Protein AF-A0A965U1Z6-F1 (afdb_monomer)

Sequence (124 aa):
MPYSNYEILTVLKHIKSSYKDVVLCIEAVHSMPQQGV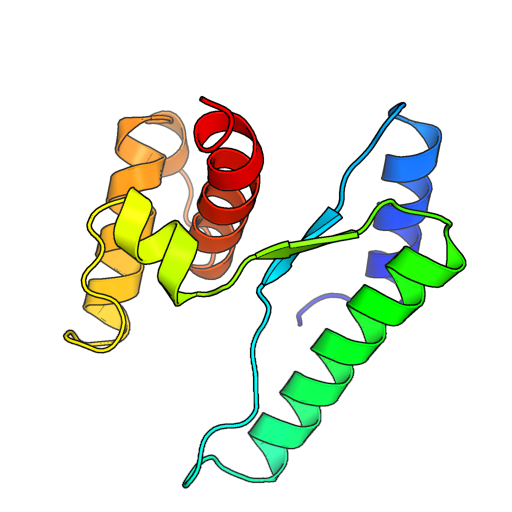ASTWTFGQHYGMLNGFAMALGFKIEPITPMSWKKFYNLKGKKVSAKESNAETRDKVCSKYPEMNEIKFHSGIFDAILIATYYFERKD

pLDDT: mean 92.87, std 7.21, range [47.84, 97.75]

Foldseek 3Di:
DPDDLVVVLVVVVVCLVVDPQDEAEDEPDDDDPPDDPVVNVVVVVVSCSVVVSCVVSVHHYDYDYPVQLCVVLVQPPPVDDPVVSLVSLVVSVCVVVVVPVVDDDDSVVSVSVSSVVCVVVVPD

Structure (mmCIF, N/CA/C/O backbone):
data_AF-A0A965U1Z6-F1
#
_entry.id   AF-A0A965U1Z6-F1
#
loop_
_atom_site.group_PDB
_atom_site.id
_atom_site.type_symbol
_atom_site.label_atom_id
_atom_site.label_alt_id
_atom_site.label_comp_id
_atom_site.label_asym_id
_atom_site.label_entity_id
_atom_site.label_seq_id
_atom_site.pdbx_PDB_ins_code
_atom_site.Cartn_x
_atom_site.Cartn_y
_atom_site.Cartn_z
_atom_site.occupancy
_atom_site.B_iso_or_equiv
_atom_site.auth_seq_id
_atom_site.auth_comp_id
_atom_site.auth_asym_id
_atom_site.auth_atom_id
_atom_site.pdbx_PDB_model_num
ATOM 1 N N . MET A 1 1 ? 9.168 -9.872 -2.355 1.00 59.25 1 MET A N 1
ATOM 2 C CA . MET A 1 1 ? 8.442 -9.815 -1.070 1.00 59.25 1 MET A CA 1
ATOM 3 C C . MET A 1 1 ? 9.176 -10.759 -0.132 1.00 59.25 1 MET A C 1
ATOM 5 O O . MET A 1 1 ? 9.453 -11.861 -0.583 1.00 59.25 1 MET A O 1
ATOM 9 N N . PRO A 1 2 ? 9.606 -10.342 1.070 1.00 64.75 2 PRO A N 1
ATOM 10 C CA . PRO A 1 2 ? 10.420 -11.205 1.935 1.00 64.75 2 PRO A CA 1
ATOM 11 C C . PRO A 1 2 ? 9.619 -12.363 2.553 1.00 64.75 2 PRO A C 1
ATOM 13 O O . PRO A 1 2 ? 10.217 -13.295 3.071 1.00 64.75 2 PRO A O 1
ATOM 16 N N . TYR A 1 3 ? 8.287 -12.305 2.473 1.00 80.81 3 TYR A N 1
ATOM 17 C CA . TYR A 1 3 ? 7.370 -13.317 2.983 1.00 80.81 3 TYR A CA 1
ATOM 18 C C . TYR A 1 3 ? 6.899 -14.246 1.869 1.00 80.81 3 TYR A C 1
ATOM 20 O O . TYR A 1 3 ? 6.611 -13.806 0.752 1.00 80.81 3 TYR A O 1
ATOM 28 N N . SER A 1 4 ? 6.768 -15.522 2.201 1.00 90.75 4 SER A N 1
ATOM 29 C CA . SER A 1 4 ? 6.100 -16.515 1.374 1.00 90.75 4 SER A CA 1
ATOM 30 C C . SER A 1 4 ? 4.602 -16.219 1.246 1.00 90.75 4 SER A C 1
ATOM 32 O O . SER A 1 4 ? 3.971 -15.616 2.119 1.00 90.75 4 SER A O 1
ATOM 34 N N . ASN A 1 5 ? 3.992 -16.723 0.173 1.00 92.25 5 ASN A N 1
ATOM 35 C CA . ASN A 1 5 ? 2.544 -16.633 -0.034 1.00 92.25 5 ASN A CA 1
ATOM 36 C C . ASN A 1 5 ? 1.753 -17.240 1.142 1.00 92.25 5 ASN A C 1
ATOM 38 O O . ASN A 1 5 ? 0.678 -16.754 1.489 1.00 92.25 5 ASN A O 1
ATOM 42 N N . TYR A 1 6 ? 2.291 -18.283 1.779 1.00 93.44 6 TYR A N 1
ATOM 43 C CA . TYR A 1 6 ? 1.665 -18.930 2.929 1.00 93.44 6 TYR A CA 1
ATOM 44 C C . TYR A 1 6 ? 1.629 -18.023 4.167 1.00 93.44 6 TYR A C 1
ATOM 46 O O . TYR A 1 6 ? 0.598 -17.932 4.835 1.00 93.44 6 TYR A O 1
ATOM 54 N N . GLU A 1 7 ? 2.722 -17.313 4.454 1.00 95.19 7 GLU A N 1
ATOM 55 C CA . GLU A 1 7 ? 2.783 -16.364 5.573 1.00 95.19 7 GLU A CA 1
ATOM 56 C C . GLU A 1 7 ? 1.794 -15.214 5.374 1.00 95.19 7 GLU A C 1
ATOM 58 O O . GLU A 1 7 ? 1.039 -14.883 6.287 1.00 95.19 7 GLU A O 1
ATOM 63 N N . ILE A 1 8 ? 1.715 -14.669 4.157 1.00 94.94 8 ILE A N 1
ATOM 64 C CA . ILE A 1 8 ? 0.764 -13.601 3.817 1.00 94.94 8 ILE A CA 1
ATOM 65 C C . ILE A 1 8 ? -0.674 -14.081 4.021 1.00 94.94 8 ILE A C 1
ATOM 67 O O . ILE A 1 8 ? -1.469 -13.407 4.676 1.00 94.94 8 ILE A O 1
ATOM 71 N N . LEU A 1 9 ? -1.012 -15.266 3.504 1.00 96.19 9 LEU A N 1
ATOM 72 C CA . LEU A 1 9 ? -2.345 -15.839 3.671 1.00 96.19 9 LEU A CA 1
ATOM 73 C C . LEU A 1 9 ? -2.684 -16.077 5.149 1.00 96.19 9 LEU A C 1
ATOM 75 O O . LEU A 1 9 ? -3.817 -15.844 5.567 1.00 96.19 9 LEU A O 1
ATOM 79 N N . THR A 1 10 ? -1.708 -16.524 5.939 1.00 96.94 10 THR A N 1
ATOM 80 C CA . THR A 1 10 ? -1.867 -16.755 7.380 1.00 96.94 10 THR A CA 1
ATOM 81 C C . THR A 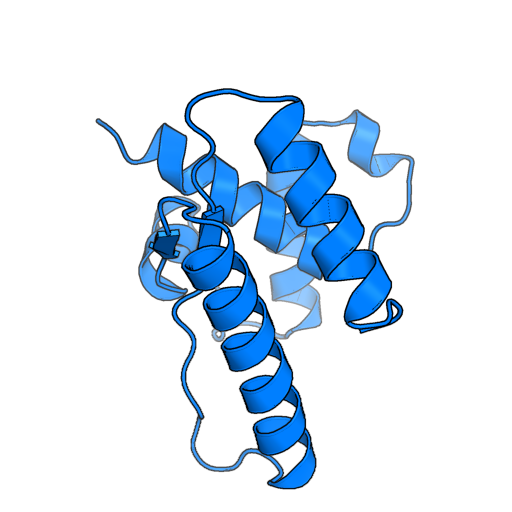1 10 ? -2.176 -15.453 8.115 1.00 96.94 10 THR A C 1
ATOM 83 O O . THR A 1 10 ? -3.129 -15.404 8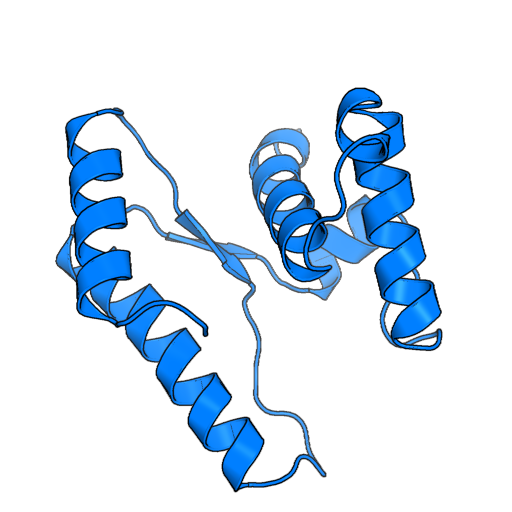.894 1.00 96.94 10 THR A O 1
ATOM 86 N N . VAL A 1 11 ? -1.445 -14.376 7.812 1.00 96.44 11 VAL A N 1
ATOM 87 C CA . VAL A 1 11 ? -1.704 -13.043 8.377 1.00 96.44 11 VAL A CA 1
ATOM 88 C C . VAL A 1 11 ? -3.093 -12.542 7.983 1.00 96.44 11 VAL A C 1
ATOM 90 O O . VAL A 1 11 ? -3.844 -12.092 8.845 1.00 96.44 11 VAL A O 1
ATOM 93 N N . LEU A 1 12 ? -3.485 -12.670 6.712 1.00 96.56 12 LEU A N 1
ATOM 94 C CA . LEU A 1 12 ? -4.814 -12.254 6.257 1.00 96.56 12 LEU A CA 1
ATOM 95 C C . LEU A 1 12 ? -5.936 -13.037 6.952 1.00 96.56 12 LEU A C 1
ATOM 97 O O . LEU A 1 12 ? -6.922 -12.438 7.379 1.00 96.56 12 LEU A O 1
ATOM 101 N N . LYS A 1 13 ? -5.786 -14.355 7.125 1.00 97.06 13 LYS A N 1
ATOM 102 C CA . LYS A 1 13 ? -6.742 -15.173 7.890 1.00 97.06 13 LYS A CA 1
ATOM 103 C C . LYS A 1 13 ? -6.857 -14.699 9.334 1.00 97.06 13 LYS A C 1
ATOM 105 O O . LYS A 1 13 ? -7.972 -14.545 9.824 1.00 97.06 13 LYS A O 1
ATOM 110 N N . HIS A 1 14 ? -5.724 -14.431 9.981 1.00 97.44 14 HIS A N 1
ATOM 111 C CA . HIS A 1 14 ? -5.710 -13.930 11.349 1.00 97.44 14 HIS A CA 1
ATOM 112 C C . HIS A 1 14 ? -6.414 -12.570 11.458 1.00 97.44 14 HIS A C 1
ATOM 11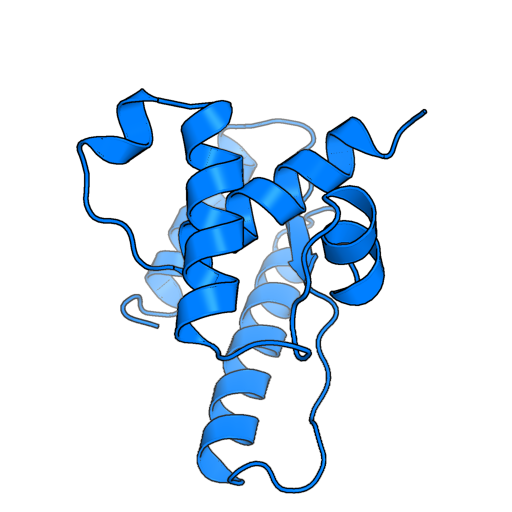4 O O . HIS A 1 14 ? -7.289 -12.396 12.300 1.00 97.44 14 HIS A O 1
ATOM 120 N N . ILE A 1 15 ? -6.119 -11.628 10.559 1.00 96.88 15 ILE A N 1
ATOM 121 C CA . ILE A 1 15 ? -6.798 -10.325 10.514 1.00 96.88 15 ILE A CA 1
ATOM 122 C C . ILE A 1 15 ? -8.312 -10.506 10.339 1.00 96.88 15 ILE A C 1
ATOM 124 O O . ILE A 1 15 ? -9.089 -9.883 11.059 1.00 96.88 15 ILE A O 1
ATOM 128 N N . LYS A 1 16 ? -8.739 -11.388 9.424 1.00 94.94 16 LYS A N 1
ATOM 129 C CA . LYS A 1 16 ? -10.160 -11.664 9.168 1.00 94.94 16 LYS A CA 1
ATOM 130 C C . LYS A 1 16 ? -10.883 -12.227 10.392 1.00 94.94 16 LYS A C 1
ATOM 132 O O . LYS A 1 16 ? -12.053 -11.914 10.584 1.00 94.94 16 LYS A O 1
ATOM 137 N N . SER A 1 17 ? -10.216 -13.066 11.186 1.00 96.31 17 SER A N 1
ATOM 138 C CA . SER A 1 17 ? -10.794 -13.629 12.412 1.00 96.31 17 SER A CA 1
ATOM 139 C C . SER A 1 17 ? -10.778 -12.655 13.588 1.00 96.31 17 SER A C 1
ATOM 141 O O . SER A 1 17 ? -11.672 -12.708 14.427 1.00 96.31 17 SER A O 1
ATOM 143 N N . SER A 1 18 ? -9.769 -11.785 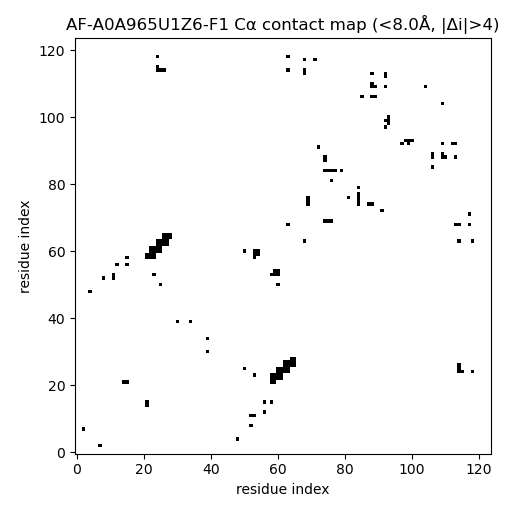13.659 1.00 97.75 18 SER A N 1
ATOM 144 C CA . SER A 1 18 ? -9.542 -10.902 14.809 1.00 97.75 18 SER A CA 1
ATOM 145 C C . SER A 1 18 ? -10.347 -9.604 14.740 1.00 97.75 18 SER A C 1
ATOM 147 O O . SER A 1 18 ? -10.644 -9.017 15.778 1.00 97.75 18 SER A O 1
ATOM 149 N N . TYR A 1 19 ? -10.722 -9.153 13.540 1.00 96.12 19 TYR A N 1
ATOM 150 C CA . TYR A 1 19 ? -11.391 -7.869 13.338 1.00 96.12 19 TYR A CA 1
ATOM 151 C C . TYR A 1 19 ? -12.656 -8.014 12.488 1.00 96.12 19 TYR A C 1
ATOM 153 O O . TYR A 1 19 ? -12.677 -8.714 11.474 1.00 96.12 19 TYR A O 1
ATOM 161 N N . LYS A 1 20 ? -13.719 -7.305 12.885 1.00 92.69 20 LYS A N 1
ATOM 162 C CA . LYS A 1 20 ? -14.942 -7.166 12.081 1.00 92.69 20 LYS A CA 1
ATOM 163 C C . LYS A 1 20 ? -14.777 -6.052 11.046 1.00 92.69 20 LYS A C 1
ATOM 165 O O . LYS A 1 20 ? -14.000 -5.126 11.251 1.00 92.69 20 LYS A O 1
ATOM 170 N N . ASP A 1 21 ? -15.500 -6.173 9.933 1.00 91.38 21 ASP A N 1
ATOM 171 C CA . ASP A 1 21 ? -15.623 -5.140 8.890 1.00 91.38 21 ASP A CA 1
ATOM 172 C C . ASP A 1 21 ? -14.296 -4.613 8.316 1.00 91.38 21 ASP A C 1
ATOM 174 O O . ASP A 1 21 ? -14.155 -3.444 7.958 1.00 91.38 21 ASP A O 1
ATOM 178 N N . VAL A 1 22 ? -13.312 -5.505 8.180 1.00 95.69 22 VAL A N 1
ATOM 179 C CA . VAL A 1 22 ? -12.014 -5.174 7.584 1.00 95.69 22 VAL A CA 1
ATOM 180 C C . VAL A 1 22 ? -12.161 -4.860 6.096 1.00 95.69 22 VAL A C 1
ATOM 182 O O . VAL A 1 22 ? -12.678 -5.670 5.318 1.00 95.69 22 VAL A O 1
ATOM 185 N N . VAL A 1 23 ? -11.622 -3.709 5.698 1.00 96.00 23 VAL A N 1
ATOM 186 C CA . VAL A 1 23 ? -11.483 -3.289 4.301 1.00 96.00 23 VAL A CA 1
ATOM 187 C C . VAL A 1 23 ? -10.014 -3.355 3.904 1.00 96.00 23 VAL A C 1
ATOM 189 O O . VAL A 1 23 ? -9.168 -2.728 4.538 1.00 96.00 23 VAL A O 1
ATOM 192 N N . LEU A 1 24 ? -9.708 -4.095 2.841 1.00 96.88 24 LEU A N 1
ATOM 193 C CA . LEU A 1 24 ? -8.366 -4.145 2.268 1.00 96.88 24 LEU A CA 1
ATOM 194 C C . LEU A 1 24 ? -8.235 -3.080 1.183 1.00 96.88 24 LEU A C 1
ATOM 196 O O . LEU A 1 24 ? -8.800 -3.207 0.099 1.00 96.88 24 LEU A O 1
ATOM 200 N N . CYS A 1 25 ? -7.477 -2.030 1.484 1.00 97.50 25 CYS A N 1
ATOM 201 C CA . CYS A 1 25 ? -7.154 -0.981 0.524 1.00 97.50 25 CYS A CA 1
ATOM 202 C C . CYS A 1 25 ? -5.947 -1.422 -0.308 1.00 97.50 25 CYS A C 1
ATOM 204 O O . CYS A 1 25 ? -4.848 -1.563 0.228 1.00 97.50 25 CYS A O 1
ATOM 206 N N . ILE A 1 26 ? -6.147 -1.657 -1.604 1.00 96.62 26 ILE A N 1
ATOM 207 C CA . ILE A 1 26 ? -5.092 -2.120 -2.515 1.00 96.62 26 ILE A CA 1
ATOM 208 C C . ILE A 1 26 ? -4.857 -1.041 -3.570 1.00 96.62 26 ILE A C 1
ATOM 210 O O . ILE A 1 26 ? -5.803 -0.560 -4.197 1.00 96.62 26 ILE A O 1
ATOM 214 N N . GLU A 1 27 ? -3.597 -0.651 -3.779 1.00 96.38 27 GLU A N 1
ATOM 215 C CA . GLU A 1 27 ? -3.269 0.347 -4.797 1.00 96.38 27 GLU A CA 1
ATOM 216 C C . GLU A 1 27 ? -3.607 -0.182 -6.201 1.00 96.38 27 GLU A C 1
ATOM 218 O O . GLU A 1 27 ? -3.130 -1.237 -6.616 1.00 96.38 27 GLU A O 1
ATOM 223 N N . ALA A 1 28 ? -4.431 0.553 -6.946 1.00 95.31 28 ALA A N 1
ATOM 224 C CA . ALA A 1 28 ? -4.855 0.228 -8.303 1.00 95.31 28 ALA A CA 1
ATOM 225 C C . ALA A 1 28 ? -3.766 0.624 -9.313 1.00 95.31 28 ALA A C 1
ATOM 227 O O . ALA A 1 28 ? -3.818 1.668 -9.967 1.00 95.31 28 ALA A O 1
ATOM 228 N N . VAL A 1 29 ? -2.739 -0.215 -9.378 1.00 92.06 29 VAL A N 1
ATOM 229 C CA . VAL A 1 29 ? -1.553 -0.091 -10.230 1.00 92.06 29 VAL A CA 1
ATOM 230 C C . VAL A 1 29 ? -1.732 -0.820 -11.561 1.00 92.06 29 VAL A C 1
ATOM 232 O O . VAL A 1 29 ? -2.484 -1.785 -11.666 1.00 92.06 29 VAL A O 1
ATOM 235 N N . HIS A 1 30 ? -1.000 -0.382 -12.582 1.00 88.88 30 HIS A N 1
ATOM 236 C CA . HIS A 1 30 ? -0.988 -1.007 -13.903 1.00 88.88 30 HIS A CA 1
ATOM 237 C C . HIS A 1 30 ? 0.438 -1.090 -14.453 1.00 88.88 30 HIS A C 1
ATOM 239 O O . HIS A 1 30 ? 1.334 -0.359 -14.019 1.00 88.88 30 HIS A O 1
ATOM 245 N N . SER A 1 31 ? 0.650 -1.968 -15.436 1.00 87.50 31 SER A N 1
ATOM 246 C CA . SER A 1 31 ? 1.911 -2.022 -16.177 1.00 87.50 31 SER A CA 1
ATOM 247 C C . SER A 1 31 ? 2.178 -0.691 -16.881 1.00 87.50 31 SER A C 1
ATOM 249 O O . SER A 1 31 ? 1.261 -0.073 -17.431 1.00 87.50 31 SER A O 1
ATOM 251 N N . MET A 1 32 ? 3.438 -0.262 -16.888 1.00 85.50 32 MET A N 1
ATOM 252 C CA . MET A 1 32 ? 3.879 0.942 -17.593 1.00 85.50 32 MET A CA 1
ATOM 253 C C . MET A 1 32 ? 4.724 0.558 -18.816 1.00 85.50 32 MET A C 1
ATOM 255 O O . MET A 1 32 ? 5.499 -0.399 -18.727 1.00 85.50 32 MET A O 1
ATOM 259 N N . PRO A 1 33 ? 4.643 1.308 -19.931 1.00 85.50 33 PRO A N 1
ATOM 260 C CA . PRO A 1 33 ? 5.570 1.142 -21.048 1.00 85.50 33 PRO A CA 1
ATOM 261 C C . PRO A 1 33 ? 7.031 1.259 -20.587 1.00 85.50 33 PRO A C 1
ATOM 263 O O . PRO A 1 33 ? 7.322 2.005 -19.652 1.00 85.50 33 PRO A O 1
ATOM 266 N N . GLN A 1 34 ? 7.944 0.561 -21.271 1.00 87.88 34 GLN A N 1
ATOM 267 C CA . GLN A 1 34 ? 9.399 0.598 -21.026 1.00 87.88 34 GLN A CA 1
ATOM 268 C C . GLN A 1 34 ? 9.862 0.025 -19.669 1.00 87.88 34 GLN A C 1
ATOM 270 O O . GLN A 1 34 ? 11.004 0.237 -19.268 1.00 87.88 34 GLN A O 1
ATOM 275 N N . GLN A 1 35 ? 9.014 -0.723 -18.957 1.00 86.00 35 GLN A N 1
ATOM 276 C CA . GLN A 1 35 ? 9.461 -1.510 -17.805 1.00 86.00 35 GLN A CA 1
ATOM 277 C C . GLN A 1 35 ? 10.071 -2.851 -18.228 1.00 86.00 35 GLN A C 1
ATOM 279 O O . GLN A 1 35 ? 9.700 -3.433 -19.246 1.00 86.00 35 GLN A O 1
ATOM 284 N N . GLY A 1 36 ? 11.016 -3.348 -17.427 1.00 92.56 36 GLY A N 1
ATOM 285 C CA . GLY A 1 36 ? 11.623 -4.658 -17.642 1.00 92.56 36 GLY A CA 1
ATOM 286 C C . GLY A 1 36 ? 10.598 -5.785 -17.489 1.00 92.56 36 GLY A C 1
ATOM 287 O O . GLY A 1 36 ? 9.903 -5.869 -16.480 1.00 92.56 36 GLY A O 1
ATOM 288 N N . VAL A 1 37 ? 10.539 -6.692 -18.465 1.00 93.25 37 VAL A N 1
ATOM 289 C CA . VAL A 1 37 ? 9.522 -7.760 -18.527 1.00 93.25 37 VAL A CA 1
ATOM 290 C C . VAL A 1 37 ? 9.509 -8.626 -17.260 1.00 93.25 37 VAL A C 1
ATOM 292 O O . VAL A 1 37 ? 8.447 -8.898 -16.704 1.00 93.25 37 VAL A O 1
ATOM 295 N N . ALA A 1 38 ? 10.685 -9.009 -16.751 1.00 93.00 38 ALA A N 1
ATOM 296 C CA . ALA A 1 38 ? 10.802 -9.849 -15.558 1.00 93.00 38 ALA A CA 1
ATOM 297 C C . ALA A 1 38 ? 10.293 -9.161 -14.274 1.00 93.00 38 ALA A C 1
ATOM 299 O O . ALA A 1 38 ? 9.650 -9.802 -13.435 1.00 93.00 38 ALA A O 1
ATOM 300 N N . SER A 1 39 ? 10.546 -7.856 -14.116 1.00 89.69 39 SER A N 1
ATOM 301 C CA . SER A 1 39 ? 10.081 -7.105 -12.945 1.00 89.69 39 SER A CA 1
ATOM 302 C C . SER A 1 39 ? 8.584 -6.819 -13.026 1.00 89.69 39 SER A C 1
ATOM 304 O O . SER A 1 39 ? 7.889 -6.969 -12.022 1.00 89.69 39 SER A O 1
ATOM 306 N N . THR A 1 40 ? 8.062 -6.506 -14.215 1.00 92.81 40 THR A N 1
ATOM 307 C CA . THR A 1 40 ? 6.619 -6.348 -14.446 1.00 92.81 40 THR A CA 1
ATOM 308 C C . THR A 1 40 ? 5.858 -7.653 -14.204 1.00 92.81 40 THR A C 1
ATOM 310 O O . THR A 1 40 ? 4.813 -7.623 -13.556 1.00 92.81 40 THR A O 1
ATOM 313 N N . TRP A 1 41 ? 6.389 -8.801 -14.640 1.00 92.38 41 TRP A N 1
ATOM 314 C CA . TRP A 1 41 ? 5.796 -10.113 -14.357 1.00 92.38 41 TRP A CA 1
ATOM 315 C C . TRP A 1 41 ? 5.727 -10.397 -12.854 1.00 92.38 41 TRP A C 1
ATOM 317 O O . TRP A 1 41 ? 4.648 -10.643 -12.317 1.00 92.38 41 TRP A O 1
ATOM 327 N N . THR A 1 42 ? 6.862 -10.282 -12.159 1.00 91.81 42 THR A N 1
ATOM 328 C CA . THR A 1 42 ? 6.943 -10.479 -10.702 1.00 91.81 42 THR A CA 1
ATOM 329 C C . THR A 1 42 ? 5.977 -9.553 -9.954 1.00 91.81 42 THR A C 1
ATOM 331 O O . THR A 1 42 ? 5.316 -9.959 -9.000 1.00 91.81 42 THR A O 1
ATOM 334 N N . PHE A 1 43 ? 5.859 -8.296 -10.388 1.00 92.12 43 PHE A N 1
ATOM 335 C CA . PHE A 1 43 ? 4.909 -7.344 -9.819 1.00 92.12 43 PHE A CA 1
ATOM 336 C C . PHE A 1 43 ? 3.451 -7.771 -10.044 1.00 92.12 43 PHE A C 1
ATOM 338 O O . PHE A 1 43 ? 2.666 -7.783 -9.095 1.00 92.12 43 PHE A O 1
ATOM 345 N N . GLY A 1 44 ? 3.105 -8.184 -11.267 1.00 94.19 44 GLY A N 1
ATOM 346 C CA . GLY A 1 44 ? 1.778 -8.696 -11.607 1.00 94.19 44 GLY A CA 1
ATOM 347 C C . GLY A 1 44 ? 1.392 -9.933 -10.794 1.00 94.19 44 GLY A C 1
ATOM 348 O O . GLY A 1 44 ? 0.264 -10.016 -10.314 1.00 94.19 44 GLY A O 1
ATOM 349 N N . GLN A 1 45 ? 2.338 -10.849 -10.555 1.00 94.31 45 GLN A N 1
ATOM 350 C CA . GLN A 1 45 ? 2.122 -12.011 -9.688 1.00 94.31 45 GLN A CA 1
ATOM 351 C C . GLN A 1 45 ? 1.776 -11.602 -8.251 1.00 94.31 45 GLN A C 1
ATOM 353 O O . GLN A 1 45 ? 0.810 -12.119 -7.692 1.00 94.31 45 GLN A O 1
ATOM 358 N N . HIS A 1 46 ? 2.511 -10.657 -7.655 1.00 92.88 46 HIS A N 1
ATOM 359 C CA . HIS A 1 46 ? 2.209 -10.182 -6.300 1.00 92.88 46 HIS A CA 1
ATOM 360 C C . HIS A 1 46 ? 0.860 -9.455 -6.226 1.00 92.88 46 HIS A C 1
ATOM 362 O O . HIS A 1 46 ? 0.082 -9.702 -5.304 1.00 92.88 46 HIS A O 1
ATOM 368 N N . TYR A 1 47 ? 0.562 -8.590 -7.201 1.00 94.69 47 TYR A N 1
ATOM 369 C CA . TYR A 1 47 ? -0.717 -7.883 -7.271 1.00 94.69 47 TYR A CA 1
ATOM 370 C C . TYR A 1 47 ? -1.894 -8.861 -7.398 1.00 94.69 47 TYR A C 1
ATOM 372 O O . TYR A 1 47 ? -2.868 -8.767 -6.650 1.00 94.69 47 TYR A O 1
ATOM 380 N N . GLY A 1 48 ? -1.784 -9.840 -8.301 1.00 95.44 48 GLY A N 1
ATOM 381 C CA . GLY A 1 48 ? -2.794 -10.880 -8.488 1.00 95.44 48 GLY A CA 1
ATOM 382 C C . GLY A 1 48 ? -2.963 -11.767 -7.255 1.00 95.44 48 GLY A C 1
ATOM 383 O O . GLY A 1 48 ? -4.090 -12.048 -6.863 1.00 95.44 48 GLY A O 1
ATOM 384 N N . MET A 1 49 ? -1.866 -12.154 -6.599 1.00 95.81 49 MET A N 1
ATOM 385 C CA . MET A 1 49 ? -1.894 -12.973 -5.383 1.00 95.81 49 MET A CA 1
ATOM 386 C C . MET A 1 49 ? -2.616 -12.272 -4.227 1.00 95.81 49 MET A C 1
ATOM 388 O O . MET A 1 49 ? -3.493 -12.876 -3.613 1.00 95.81 49 MET A O 1
ATOM 392 N N . LEU A 1 50 ? -2.316 -10.995 -3.969 1.00 95.12 50 LEU A N 1
ATOM 393 C CA . LEU A 1 50 ? -2.985 -10.229 -2.912 1.00 95.12 50 LEU A CA 1
ATOM 394 C C . LEU A 1 50 ? -4.487 -10.081 -3.174 1.00 95.12 50 LEU A C 1
ATOM 396 O O . LEU A 1 50 ? -5.288 -10.331 -2.273 1.00 95.12 50 LEU A O 1
ATOM 400 N N . ASN A 1 51 ? -4.874 -9.732 -4.405 1.00 96.25 51 ASN A N 1
ATOM 401 C CA . ASN A 1 51 ? -6.286 -9.656 -4.786 1.00 96.25 51 ASN A CA 1
ATOM 402 C C . ASN A 1 51 ? -6.970 -11.025 -4.676 1.00 96.25 51 ASN A C 1
ATOM 404 O O . ASN A 1 51 ? -8.043 -11.128 -4.091 1.00 96.25 51 ASN A O 1
ATOM 408 N N . GLY A 1 52 ? -6.330 -12.089 -5.167 1.00 97.19 52 GLY A N 1
ATOM 409 C CA . GLY A 1 52 ? -6.856 -13.450 -5.102 1.00 97.19 52 GLY A CA 1
ATOM 410 C C . GLY A 1 52 ? -7.082 -13.923 -3.667 1.00 97.19 52 GLY A C 1
ATOM 411 O O . GLY A 1 52 ? -8.153 -14.438 -3.356 1.00 97.19 52 GLY A O 1
ATOM 412 N N . PHE A 1 53 ? -6.124 -13.694 -2.766 1.00 97.38 53 PHE A N 1
ATOM 413 C CA . PHE A 1 53 ? -6.280 -14.016 -1.345 1.00 97.38 53 PHE A CA 1
ATOM 414 C C . PHE A 1 53 ? -7.381 -13.195 -0.685 1.00 97.38 53 PHE A C 1
ATOM 416 O O . PHE A 1 53 ? -8.207 -13.753 0.037 1.00 97.38 53 PHE A O 1
ATOM 423 N N . ALA A 1 54 ? -7.420 -11.890 -0.948 1.00 95.88 54 ALA A N 1
ATOM 424 C CA . ALA A 1 54 ? -8.448 -11.011 -0.414 1.00 95.88 54 ALA A CA 1
ATOM 425 C C . ALA A 1 54 ? -9.858 -11.456 -0.844 1.00 95.88 54 ALA A C 1
ATOM 427 O O . ALA A 1 54 ? -10.745 -11.591 0.001 1.00 95.88 54 ALA A O 1
ATOM 428 N N . MET A 1 55 ? -10.045 -11.754 -2.133 1.00 96.00 55 MET A N 1
ATOM 429 C CA . MET A 1 55 ? -11.314 -12.237 -2.683 1.00 96.00 55 MET A CA 1
ATOM 430 C C . MET A 1 55 ? -11.692 -13.610 -2.120 1.00 96.00 55 MET A C 1
ATOM 432 O O . MET A 1 55 ? -12.818 -13.791 -1.666 1.00 96.00 55 MET A O 1
ATOM 436 N N . ALA A 1 56 ? -10.753 -14.560 -2.090 1.00 97.44 56 ALA A N 1
ATOM 437 C CA . ALA A 1 56 ? -10.999 -15.913 -1.590 1.00 97.44 56 ALA A CA 1
ATOM 438 C C . ALA A 1 56 ? -11.372 -15.943 -0.097 1.00 97.44 56 ALA A C 1
ATOM 440 O O . ALA A 1 56 ? -12.145 -16.796 0.329 1.00 97.44 56 ALA A O 1
ATOM 441 N N . LEU A 1 57 ? -10.846 -15.007 0.699 1.00 96.31 57 LEU A N 1
ATOM 442 C CA . LEU A 1 57 ? -11.176 -14.857 2.120 1.00 96.31 57 LEU A CA 1
ATOM 443 C C . LEU A 1 57 ? -12.412 -13.972 2.377 1.00 96.31 57 LEU A C 1
ATOM 445 O O . LEU A 1 57 ? -12.775 -13.748 3.535 1.00 96.31 57 LEU A O 1
ATOM 449 N N . GLY A 1 58 ? -13.061 -13.451 1.330 1.00 95.56 58 GLY A N 1
ATOM 450 C CA . GLY A 1 58 ? -14.256 -12.615 1.458 1.00 95.56 58 GLY A CA 1
ATOM 451 C C . GLY A 1 58 ? -13.987 -11.260 2.120 1.00 95.56 58 GLY A C 1
ATOM 452 O O . GLY A 1 58 ? -14.795 -10.780 2.923 1.00 95.56 58 GLY A O 1
ATOM 453 N N . PHE A 1 59 ? -12.831 -10.649 1.850 1.00 97.19 59 PHE A N 1
ATOM 454 C CA . PHE A 1 59 ? -12.587 -9.260 2.230 1.00 97.19 59 PHE A CA 1
ATOM 455 C C . PHE A 1 59 ? -13.321 -8.300 1.299 1.00 97.19 59 PHE A C 1
ATOM 457 O O . PHE A 1 59 ? -13.387 -8.509 0.088 1.00 97.19 59 PHE A O 1
ATOM 464 N N . LYS A 1 60 ? -13.799 -7.185 1.859 1.00 96.06 60 LYS A N 1
ATOM 465 C CA . LYS A 1 60 ? -14.141 -6.019 1.049 1.00 96.06 60 LYS A CA 1
ATOM 466 C C . LYS A 1 60 ? -12.837 -5.390 0.562 1.00 96.06 60 LYS A C 1
ATOM 468 O O . LYS A 1 60 ? -12.017 -4.981 1.382 1.00 96.06 60 LYS A O 1
ATOM 473 N N . ILE A 1 61 ? -12.654 -5.323 -0.751 1.00 96.69 61 ILE A N 1
ATOM 474 C CA . ILE A 1 61 ? -11.483 -4.698 -1.372 1.00 96.69 61 ILE A CA 1
ATOM 475 C C . ILE A 1 61 ? -11.866 -3.297 -1.819 1.00 96.69 61 ILE A C 1
ATOM 477 O O . ILE A 1 61 ? -12.882 -3.113 -2.488 1.00 96.69 61 ILE A O 1
ATOM 481 N N . GLU A 1 62 ? -11.037 -2.324 -1.469 1.00 97.00 62 GLU A N 1
ATOM 482 C CA . GLU A 1 62 ? -11.152 -0.964 -1.964 1.00 97.00 62 GLU A CA 1
ATOM 483 C C . GLU A 1 62 ? -9.957 -0.648 -2.878 1.00 97.00 62 GLU A C 1
ATOM 485 O O . GLU A 1 62 ? -8.825 -0.537 -2.393 1.00 97.00 62 GLU A O 1
ATOM 490 N N . PRO A 1 63 ? -10.172 -0.494 -4.195 1.00 96.50 63 PRO A N 1
ATOM 491 C CA . PRO A 1 63 ? -9.113 -0.084 -5.103 1.00 96.50 63 PRO A CA 1
ATOM 492 C C . PRO A 1 63 ? -8.810 1.410 -4.929 1.00 96.50 63 PRO A C 1
ATOM 494 O O . PRO A 1 63 ? -9.673 2.268 -5.115 1.00 96.50 63 PRO A O 1
ATOM 497 N N . ILE A 1 64 ? -7.560 1.741 -4.609 1.00 97.38 64 ILE A N 1
ATOM 498 C CA . ILE A 1 64 ? -7.111 3.124 -4.405 1.00 97.38 64 ILE A CA 1
ATOM 499 C C . ILE A 1 64 ? -6.124 3.512 -5.504 1.00 97.38 64 ILE A C 1
ATOM 501 O O . ILE A 1 64 ? -5.058 2.921 -5.624 1.00 97.38 64 ILE A O 1
ATOM 505 N N . THR A 1 65 ? -6.435 4.518 -6.321 1.00 96.00 65 THR A N 1
ATOM 506 C CA . THR A 1 65 ? -5.526 4.906 -7.414 1.00 96.00 65 THR A CA 1
ATOM 507 C C . THR A 1 65 ? -4.314 5.687 -6.892 1.00 96.00 65 THR A C 1
ATOM 509 O O . THR A 1 65 ? -4.497 6.565 -6.045 1.00 96.00 65 THR A O 1
ATOM 512 N N . PRO A 1 66 ? -3.101 5.490 -7.449 1.00 95.44 66 PRO A N 1
ATOM 513 C CA . PRO A 1 66 ? -1.925 6.282 -7.083 1.00 95.44 66 PRO A CA 1
ATOM 514 C C . PRO A 1 66 ? -2.158 7.790 -7.183 1.00 95.44 66 PRO A C 1
ATOM 516 O O . PRO A 1 66 ? -1.648 8.572 -6.388 1.00 95.44 66 PRO A O 1
ATOM 519 N N . MET A 1 67 ? -2.937 8.211 -8.182 1.00 94.69 67 MET A N 1
ATOM 520 C CA . MET A 1 67 ? -3.227 9.618 -8.425 1.00 94.69 67 MET A CA 1
ATOM 521 C C . MET A 1 67 ? -4.093 10.224 -7.317 1.00 94.69 67 MET A C 1
ATOM 523 O O . MET A 1 67 ? -3.826 11.348 -6.897 1.00 94.69 67 MET A O 1
ATOM 527 N N . SER A 1 68 ? -5.106 9.500 -6.834 1.00 95.50 68 SER A N 1
ATOM 528 C CA . SER A 1 68 ? -6.077 10.042 -5.883 1.00 95.50 68 SER A CA 1
ATOM 529 C C . SER A 1 68 ? -5.461 10.295 -4.507 1.00 95.50 68 SER A C 1
ATOM 531 O O . SER A 1 68 ? -5.559 11.412 -4.000 1.00 95.50 68 SER A O 1
ATOM 533 N N . TRP A 1 69 ? -4.767 9.308 -3.930 1.00 96.88 69 TRP A N 1
ATOM 534 C CA . TRP A 1 69 ? -4.180 9.454 -2.592 1.00 96.88 69 TRP A CA 1
ATOM 535 C C . TRP A 1 69 ? -2.964 10.390 -2.592 1.00 96.88 69 TRP A C 1
ATOM 537 O O . TRP A 1 69 ? -2.809 11.205 -1.684 1.00 96.88 69 TRP A O 1
ATOM 547 N N . LYS A 1 70 ? -2.134 10.360 -3.647 1.00 96.25 70 LYS A N 1
ATOM 548 C CA . LYS A 1 70 ? -0.990 11.283 -3.758 1.00 96.25 70 LYS A CA 1
ATOM 549 C C . LYS A 1 70 ? -1.439 12.727 -3.926 1.00 96.25 70 LYS A C 1
ATOM 551 O O . LYS A 1 70 ? -0.857 13.611 -3.303 1.00 96.25 70 LYS A O 1
ATOM 556 N N . LYS A 1 71 ? -2.491 12.973 -4.718 1.00 95.94 71 LYS A N 1
ATOM 557 C CA . LYS A 1 71 ? -3.083 14.311 -4.853 1.00 95.94 71 LYS A CA 1
ATOM 558 C C . LYS A 1 71 ? -3.654 14.798 -3.522 1.00 95.94 71 LYS A C 1
ATOM 560 O O . LYS A 1 71 ? -3.389 15.937 -3.158 1.00 95.94 71 LYS A O 1
ATOM 565 N N . PHE A 1 72 ? -4.377 13.942 -2.798 1.00 96.44 72 PHE A N 1
ATOM 566 C CA . PHE A 1 72 ? -4.951 14.272 -1.490 1.00 96.44 72 PHE A CA 1
ATOM 567 C C . PHE A 1 72 ? -3.888 14.757 -0.492 1.00 96.44 72 PHE A C 1
ATOM 569 O O . PHE A 1 72 ? -4.071 15.773 0.169 1.00 96.44 72 PHE A O 1
ATOM 576 N N . TYR A 1 73 ? -2.726 14.100 -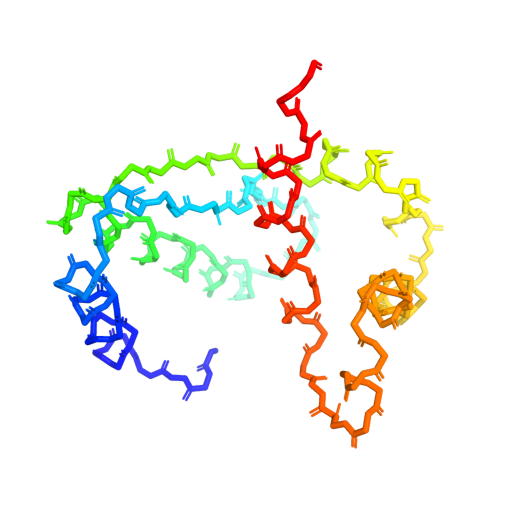0.452 1.00 96.38 73 TYR A N 1
ATOM 577 C CA . TYR A 1 73 ? -1.631 14.477 0.447 1.00 96.38 73 TYR A CA 1
ATOM 578 C C . TYR A 1 73 ? -0.660 15.531 -0.104 1.00 96.38 73 TYR A C 1
ATOM 580 O O . TYR A 1 73 ? 0.305 15.867 0.589 1.00 96.38 73 TYR A O 1
ATOM 588 N N . ASN A 1 74 ? -0.917 16.075 -1.298 1.00 96.19 74 ASN A N 1
ATOM 589 C CA . ASN A 1 74 ? -0.046 17.017 -2.008 1.00 96.19 74 ASN A CA 1
ATOM 590 C C . ASN A 1 74 ? 1.378 16.472 -2.265 1.00 96.19 74 ASN A C 1
ATOM 592 O O . ASN A 1 74 ? 2.370 17.183 -2.117 1.00 96.19 74 ASN A O 1
ATOM 596 N N . LEU A 1 75 ? 1.479 15.191 -2.633 1.00 96.31 75 LEU A N 1
ATOM 597 C CA . LEU A 1 75 ? 2.745 14.513 -2.929 1.00 96.31 75 LEU A CA 1
ATOM 598 C C . LEU A 1 75 ? 3.113 14.662 -4.408 1.00 96.31 75 LEU A C 1
ATOM 600 O O . LEU A 1 75 ? 2.257 14.559 -5.293 1.00 96.31 75 LEU A O 1
ATOM 604 N N . LYS A 1 76 ? 4.403 14.847 -4.706 1.00 93.56 76 LYS A N 1
ATOM 605 C CA . LYS A 1 76 ? 4.866 15.097 -6.082 1.00 93.56 76 LYS A CA 1
ATOM 606 C C . LYS A 1 76 ? 4.924 13.823 -6.922 1.00 93.56 76 LYS A C 1
ATOM 608 O O . LYS A 1 76 ? 4.771 13.877 -8.146 1.00 93.56 76 LYS A O 1
ATOM 613 N N . GLY A 1 77 ? 5.115 12.669 -6.282 1.00 90.69 77 GLY A N 1
ATOM 614 C CA . GLY A 1 77 ? 5.117 11.360 -6.935 1.00 90.69 77 GLY A CA 1
ATOM 615 C C . GLY A 1 77 ? 6.167 11.266 -8.047 1.00 90.69 77 GLY A C 1
ATOM 616 O O . GLY A 1 77 ? 7.338 11.541 -7.823 1.00 90.69 77 GLY A O 1
ATOM 617 N N . LYS A 1 78 ? 5.753 10.909 -9.273 1.00 86.50 78 LYS A N 1
ATOM 618 C CA . LYS A 1 78 ? 6.670 10.728 -10.421 1.00 86.50 78 LYS A CA 1
ATOM 619 C C . LYS A 1 78 ? 7.354 12.019 -10.908 1.00 86.50 78 LYS A C 1
ATOM 621 O O . LYS A 1 78 ? 8.176 11.947 -11.813 1.00 86.50 78 LYS A O 1
ATOM 626 N N . LYS A 1 79 ? 7.005 13.187 -10.355 1.00 92.12 79 LYS A N 1
ATOM 627 C CA . LYS A 1 79 ? 7.636 14.476 -10.695 1.00 92.12 79 LYS A CA 1
ATOM 628 C C . LYS A 1 79 ? 9.002 14.674 -10.028 1.00 92.12 79 LYS A C 1
ATOM 630 O O . LYS A 1 79 ? 9.699 15.618 -10.376 1.00 92.12 79 LYS A O 1
ATOM 635 N N . VAL A 1 80 ? 9.358 13.823 -9.067 1.00 94.12 80 VAL A N 1
ATOM 636 C CA . VAL A 1 80 ? 10.636 13.848 -8.342 1.00 94.12 80 VAL A CA 1
ATOM 637 C C . VAL A 1 80 ? 11.305 12.479 -8.393 1.00 94.12 80 VAL A C 1
ATOM 639 O O . VAL A 1 80 ? 10.706 11.502 -8.853 1.00 94.12 80 VAL A O 1
ATOM 642 N N . SER A 1 81 ? 12.556 12.387 -7.933 1.00 94.94 81 SER A N 1
ATOM 643 C CA . SER A 1 81 ? 13.241 11.098 -7.858 1.00 94.94 81 SER A CA 1
ATOM 644 C C . SER A 1 81 ? 12.513 10.124 -6.923 1.00 94.94 81 SER A C 1
ATOM 646 O O . SER A 1 81 ? 11.801 10.521 -6.000 1.00 94.94 81 SER A O 1
ATOM 648 N N . ALA A 1 82 ? 12.733 8.818 -7.109 1.00 91.19 82 ALA A N 1
ATOM 649 C CA . ALA A 1 82 ? 12.164 7.802 -6.220 1.00 91.19 82 ALA A CA 1
ATOM 650 C C . ALA A 1 82 ? 12.587 8.010 -4.753 1.00 91.19 82 ALA A C 1
ATOM 652 O O . ALA A 1 82 ? 11.794 7.788 -3.842 1.00 91.19 82 ALA A O 1
ATOM 653 N N . LYS A 1 83 ? 13.821 8.480 -4.520 1.00 94.00 83 LYS A N 1
ATOM 654 C CA . LYS A 1 83 ? 14.329 8.792 -3.178 1.00 94.00 83 LYS A CA 1
ATOM 655 C C . LYS A 1 83 ? 13.551 9.943 -2.542 1.00 94.00 83 LYS A C 1
ATOM 657 O O . LYS A 1 83 ? 13.147 9.822 -1.392 1.00 94.00 83 LYS A O 1
ATOM 662 N N . GLU A 1 84 ? 13.331 11.022 -3.288 1.00 95.25 84 GLU A N 1
ATOM 663 C CA . GLU A 1 84 ? 12.542 12.164 -2.820 1.00 95.25 84 GLU A CA 1
ATOM 664 C C . GLU A 1 84 ? 11.082 11.775 -2.588 1.00 95.25 84 GLU A C 1
ATOM 666 O O . GLU A 1 84 ? 10.547 12.070 -1.528 1.00 95.25 84 GLU A O 1
ATOM 671 N N . SER A 1 85 ? 10.459 11.035 -3.511 1.00 94.75 85 SER A N 1
ATOM 672 C CA . SER A 1 85 ? 9.079 10.566 -3.331 1.00 94.75 85 SER A CA 1
ATOM 673 C C . SER A 1 85 ? 8.923 9.697 -2.077 1.00 94.75 85 SER A C 1
ATOM 675 O O . SER A 1 85 ? 7.906 9.806 -1.400 1.00 94.75 85 SER A O 1
ATOM 677 N N . ASN A 1 86 ? 9.908 8.848 -1.761 1.00 94.19 86 ASN A N 1
ATOM 678 C CA . ASN A 1 86 ? 9.903 8.032 -0.542 1.00 94.19 86 ASN A CA 1
ATOM 679 C C . ASN A 1 86 ? 10.119 8.875 0.727 1.00 94.19 86 ASN A C 1
ATOM 681 O O . ASN A 1 86 ? 9.609 8.527 1.789 1.00 94.19 86 ASN A O 1
ATOM 685 N N . ALA A 1 87 ? 10.895 9.959 0.638 1.00 94.75 87 ALA A N 1
ATOM 686 C CA . ALA A 1 87 ? 11.067 10.893 1.745 1.00 94.75 87 ALA A CA 1
ATOM 687 C C . ALA A 1 87 ? 9.766 11.665 2.013 1.00 94.75 87 ALA A C 1
ATOM 689 O O . ALA A 1 87 ? 9.344 11.740 3.159 1.00 94.75 87 ALA A O 1
ATOM 690 N N . GLU A 1 88 ? 9.073 12.131 0.965 1.00 96.44 88 GLU A N 1
ATOM 691 C CA . GLU A 1 88 ? 7.789 12.832 1.104 1.00 96.44 88 GLU A CA 1
ATOM 692 C C . GLU A 1 88 ? 6.728 11.967 1.811 1.00 96.44 88 GLU A C 1
ATOM 694 O O . GLU A 1 88 ? 6.015 12.464 2.685 1.00 96.44 88 GLU A O 1
ATOM 699 N N . THR A 1 89 ? 6.619 10.671 1.477 1.00 96.56 89 THR A N 1
ATOM 700 C CA . THR A 1 89 ? 5.645 9.777 2.134 1.00 96.56 89 THR A CA 1
ATOM 701 C C . THR A 1 89 ? 6.026 9.478 3.576 1.00 96.56 89 THR A C 1
ATOM 703 O O . THR A 1 89 ? 5.165 9.533 4.456 1.00 96.56 89 THR A O 1
ATOM 706 N N . ARG A 1 90 ? 7.315 9.246 3.847 1.00 95.88 90 ARG A N 1
ATOM 707 C CA . ARG A 1 90 ? 7.833 9.096 5.211 1.00 95.88 90 ARG A CA 1
ATOM 708 C C . ARG A 1 90 ? 7.541 10.328 6.059 1.00 95.88 90 ARG A C 1
ATOM 710 O O . ARG A 1 90 ? 6.962 10.190 7.129 1.00 95.88 90 ARG A O 1
ATOM 717 N N . ASP A 1 91 ? 7.916 11.513 5.592 1.00 95.50 91 ASP A N 1
ATOM 718 C CA . ASP A 1 91 ? 7.769 12.752 6.358 1.00 95.50 91 ASP A CA 1
ATOM 719 C C . ASP A 1 91 ? 6.293 13.039 6.655 1.00 95.50 91 ASP A C 1
ATOM 721 O O . ASP A 1 91 ? 5.949 13.452 7.765 1.00 95.50 91 ASP A O 1
ATOM 725 N N . LYS A 1 92 ? 5.396 12.733 5.706 1.00 95.94 92 LYS A N 1
ATOM 726 C CA . LYS A 1 92 ? 3.946 12.825 5.912 1.00 95.94 92 LYS A CA 1
ATOM 727 C C . LYS A 1 92 ? 3.447 11.896 7.020 1.00 95.94 92 LYS A C 1
ATOM 729 O O . LYS A 1 92 ? 2.678 12.344 7.867 1.00 95.94 92 LYS A O 1
ATOM 734 N N . VAL A 1 93 ? 3.881 10.633 7.031 1.00 96.62 93 VAL A N 1
ATOM 735 C CA . VAL A 1 93 ? 3.505 9.667 8.078 1.00 96.62 93 VAL A CA 1
ATOM 736 C C . VAL A 1 93 ? 4.110 10.066 9.421 1.00 96.62 93 VAL A C 1
ATOM 738 O O . VAL A 1 93 ? 3.383 10.171 10.401 1.00 96.62 93 VAL A O 1
ATOM 741 N N . CYS A 1 94 ? 5.406 10.364 9.469 1.00 95.19 94 CYS A N 1
ATOM 742 C CA . CYS A 1 94 ? 6.106 10.717 10.701 1.00 95.19 94 CYS A CA 1
ATOM 743 C C . CYS A 1 94 ? 5.649 12.050 11.313 1.00 95.19 94 CYS A C 1
ATOM 745 O O . CYS A 1 94 ? 5.789 12.243 12.515 1.00 95.19 94 CYS A O 1
ATOM 747 N N . SER A 1 95 ? 5.074 12.964 10.523 1.00 94.69 95 SER A N 1
ATOM 748 C CA . SER A 1 95 ? 4.423 14.165 11.070 1.00 94.69 95 SER A CA 1
ATOM 749 C C . SER A 1 95 ? 3.176 13.823 11.895 1.00 94.69 95 SER A C 1
ATOM 751 O O . SER A 1 95 ? 2.830 14.563 12.810 1.00 94.69 95 SER A O 1
ATOM 753 N N . LYS A 1 96 ? 2.496 12.715 11.568 1.00 92.94 96 LYS A N 1
ATOM 754 C CA . LYS A 1 96 ? 1.297 12.225 12.268 1.00 92.94 96 LYS A CA 1
ATOM 755 C C . LYS A 1 96 ? 1.632 11.197 13.355 1.00 92.94 96 LYS A C 1
ATOM 757 O O . LYS A 1 96 ? 0.950 11.161 14.372 1.00 92.94 96 LYS A O 1
ATOM 762 N N . TYR A 1 97 ? 2.686 10.411 13.141 1.00 93.44 97 TYR A N 1
ATOM 763 C CA . TYR A 1 97 ? 3.170 9.347 14.024 1.00 93.44 97 TYR A CA 1
ATOM 764 C C . TYR A 1 97 ? 4.675 9.534 14.298 1.00 93.44 97 TYR A C 1
ATOM 766 O O . TYR A 1 97 ? 5.503 8.863 13.668 1.00 93.44 97 TYR A O 1
ATOM 774 N N . PRO A 1 98 ? 5.066 10.488 15.168 1.00 93.75 98 PRO A N 1
ATOM 775 C CA . PRO A 1 98 ? 6.471 10.820 15.417 1.00 93.75 98 PRO A CA 1
ATOM 776 C C . PRO A 1 98 ? 7.333 9.630 15.854 1.00 93.75 98 PRO A C 1
ATOM 778 O O . PRO A 1 98 ? 8.509 9.575 15.495 1.00 93.75 98 PRO A O 1
ATOM 781 N N . GLU A 1 99 ? 6.751 8.655 16.552 1.00 92.00 99 GLU A N 1
ATOM 782 C CA . GLU A 1 99 ? 7.395 7.416 16.998 1.00 92.00 99 GLU A CA 1
ATOM 783 C C . GLU A 1 99 ? 7.941 6.571 15.836 1.00 92.00 99 GLU A C 1
ATOM 785 O O . GLU A 1 99 ? 8.928 5.849 15.979 1.00 92.00 99 GLU A O 1
ATOM 790 N N . MET A 1 100 ? 7.369 6.706 14.635 1.00 92.31 100 MET A N 1
ATOM 791 C CA . MET A 1 100 ? 7.853 5.999 13.448 1.00 92.31 100 MET A CA 1
ATOM 792 C C . MET A 1 100 ? 9.186 6.550 12.917 1.00 92.31 100 MET A C 1
ATOM 794 O O . MET A 1 100 ? 9.783 5.938 12.029 1.00 92.31 100 MET A O 1
ATOM 798 N N . ASN A 1 101 ? 9.688 7.674 13.448 1.00 89.62 101 ASN A N 1
ATOM 799 C CA . ASN A 1 101 ? 11.032 8.164 13.133 1.00 89.62 101 ASN A CA 1
ATOM 800 C C . ASN A 1 101 ? 12.143 7.350 13.798 1.00 89.62 101 ASN A C 1
ATOM 802 O O . ASN A 1 101 ? 13.263 7.348 13.287 1.00 89.62 101 ASN A O 1
ATOM 806 N N . GLU A 1 102 ? 11.849 6.681 14.913 1.00 85.62 102 GLU A N 1
ATOM 807 C CA . GLU A 1 102 ? 12.852 5.976 15.718 1.00 85.62 102 GLU A CA 1
ATOM 808 C C . GLU A 1 102 ? 13.251 4.629 15.101 1.00 85.62 102 GLU A C 1
ATOM 810 O O . GLU A 1 102 ? 14.332 4.104 15.369 1.00 85.62 102 GLU A O 1
ATOM 815 N N . ILE A 1 103 ? 12.401 4.082 14.227 1.00 85.00 103 ILE A N 1
ATOM 816 C CA . ILE A 1 103 ? 12.573 2.764 13.617 1.00 85.00 103 ILE A CA 1
ATOM 817 C C . ILE A 1 103 ? 12.721 2.904 12.101 1.00 85.00 103 ILE A C 1
ATOM 819 O O . ILE A 1 103 ? 11.971 3.606 11.421 1.00 85.00 103 ILE A O 1
ATOM 823 N N . LYS A 1 104 ? 13.691 2.183 11.531 1.00 86.69 104 LYS A N 1
ATOM 824 C CA . LYS A 1 104 ? 13.897 2.154 10.081 1.00 86.69 104 LYS A CA 1
ATOM 825 C C . LYS A 1 104 ? 12.922 1.184 9.413 1.00 86.69 104 LYS A C 1
ATOM 827 O O . LYS A 1 104 ? 13.116 -0.028 9.456 1.00 86.69 104 LYS A O 1
ATOM 832 N N . PHE A 1 105 ? 11.927 1.729 8.720 1.00 89.56 105 PHE A N 1
ATOM 833 C CA . PHE A 1 105 ? 10.971 0.964 7.918 1.00 89.56 105 PHE A CA 1
ATOM 834 C C . PHE A 1 105 ? 11.326 0.946 6.424 1.00 89.56 105 PHE A C 1
ATOM 836 O O . PHE A 1 105 ? 11.986 1.849 5.902 1.00 89.56 105 PHE A O 1
ATOM 843 N N . HIS A 1 106 ? 10.862 -0.088 5.716 1.00 89.88 106 HIS A N 1
ATOM 844 C CA . HIS A 1 106 ? 10.879 -0.110 4.252 1.00 89.88 106 HIS A CA 1
ATOM 845 C C . HIS A 1 106 ? 9.910 0.950 3.705 1.00 89.88 106 HIS A C 1
ATOM 847 O O . HIS A 1 106 ? 8.813 1.100 4.238 1.00 89.88 106 HIS A O 1
ATOM 853 N N . SER A 1 107 ? 10.271 1.650 2.622 1.00 87.88 107 SER A N 1
ATOM 854 C CA . SER A 1 107 ? 9.496 2.801 2.118 1.00 87.88 107 SER A CA 1
ATOM 855 C C . SER A 1 107 ? 8.025 2.476 1.835 1.00 87.88 107 SER A C 1
ATOM 857 O O . SER A 1 107 ? 7.145 3.258 2.170 1.00 87.88 107 SER A O 1
ATOM 859 N N . GLY A 1 108 ? 7.753 1.278 1.310 1.00 92.00 108 GLY A N 1
ATOM 860 C CA . GLY A 1 108 ? 6.390 0.811 1.033 1.00 92.00 108 GLY A CA 1
ATOM 861 C C . GLY A 1 108 ? 5.464 0.709 2.257 1.00 92.00 108 GLY A C 1
ATOM 862 O O . GLY A 1 108 ? 4.253 0.653 2.077 1.00 92.00 108 GLY A O 1
ATOM 863 N N . ILE A 1 109 ? 5.993 0.707 3.488 1.00 94.81 109 ILE A N 1
ATOM 864 C CA . ILE A 1 109 ? 5.167 0.753 4.708 1.00 94.81 109 ILE A CA 1
ATOM 865 C C . ILE A 1 109 ? 4.499 2.125 4.844 1.00 94.81 109 ILE A C 1
ATOM 867 O O . ILE A 1 109 ? 3.314 2.193 5.161 1.00 94.81 109 ILE A O 1
ATOM 871 N N . PHE A 1 110 ? 5.223 3.210 4.551 1.00 96.56 110 PHE A N 1
ATOM 872 C CA . PHE A 1 110 ? 4.663 4.562 4.602 1.00 96.56 110 PHE A CA 1
ATOM 873 C C . PHE A 1 110 ? 3.567 4.745 3.548 1.00 96.56 110 PHE A C 1
ATOM 875 O O . PHE A 1 110 ? 2.502 5.275 3.856 1.00 96.56 110 PHE A O 1
ATOM 882 N N . ASP A 1 111 ? 3.780 4.222 2.337 1.00 96.31 111 ASP A N 1
ATOM 883 C CA . ASP A 1 111 ? 2.764 4.219 1.280 1.00 96.31 111 ASP A CA 1
ATOM 884 C C . ASP A 1 111 ? 1.508 3.448 1.719 1.00 96.31 111 ASP A C 1
ATOM 886 O O . ASP A 1 111 ? 0.397 3.955 1.577 1.00 96.31 111 ASP A O 1
ATOM 890 N N . ALA A 1 112 ? 1.667 2.260 2.317 1.00 96.50 112 ALA A N 1
ATOM 891 C CA . ALA A 1 112 ? 0.545 1.464 2.815 1.00 96.50 112 ALA A CA 1
ATOM 892 C C . ALA A 1 112 ? -0.257 2.192 3.909 1.00 96.50 112 ALA A C 1
ATOM 894 O O . ALA A 1 112 ? -1.490 2.177 3.877 1.00 96.50 112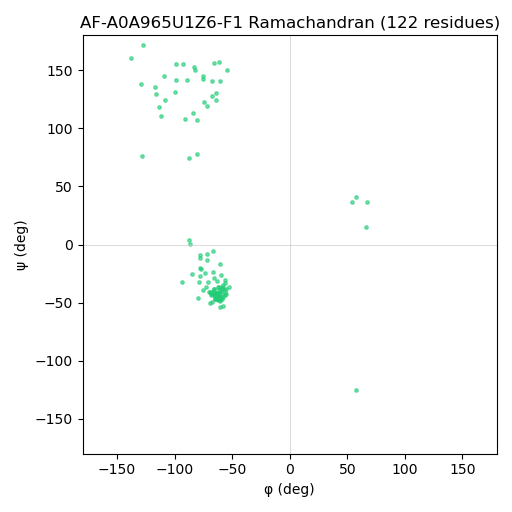 ALA A O 1
ATOM 895 N N . ILE A 1 113 ? 0.424 2.873 4.840 1.00 96.88 113 ILE A N 1
ATOM 896 C CA . ILE A 1 113 ? -0.223 3.687 5.879 1.00 96.88 113 ILE A CA 1
ATOM 897 C C . ILE A 1 113 ? -1.012 4.829 5.245 1.00 96.88 113 ILE A C 1
ATOM 899 O O . ILE A 1 113 ? -2.176 5.020 5.593 1.00 96.88 113 ILE A O 1
ATOM 903 N N . LEU A 1 114 ? -0.425 5.567 4.300 1.00 97.44 114 LEU A N 1
ATOM 904 C CA . LEU A 1 114 ? -1.109 6.679 3.636 1.00 97.44 114 LEU A CA 1
ATOM 905 C C . LEU A 1 114 ? -2.291 6.205 2.787 1.00 97.44 114 LEU A C 1
ATOM 907 O O . LEU A 1 114 ? -3.331 6.850 2.802 1.00 97.44 114 LEU A O 1
ATOM 911 N N . ILE A 1 115 ? -2.186 5.070 2.093 1.00 97.56 115 ILE A N 1
ATOM 912 C CA . ILE A 1 115 ? -3.296 4.490 1.319 1.00 97.56 115 ILE A CA 1
ATOM 913 C C . ILE A 1 115 ? -4.461 4.101 2.237 1.00 97.56 115 ILE A C 1
ATOM 915 O O . ILE A 1 115 ? -5.611 4.440 1.949 1.00 97.56 115 ILE A O 1
ATOM 919 N N . ALA A 1 116 ? -4.176 3.414 3.347 1.00 96.44 116 ALA A N 1
ATOM 920 C CA . ALA A 1 116 ? -5.197 3.033 4.318 1.00 96.44 116 ALA A CA 1
ATOM 921 C C . ALA A 1 116 ? -5.815 4.266 4.993 1.00 96.44 116 ALA A C 1
ATOM 923 O O . ALA A 1 116 ? -7.033 4.362 5.117 1.00 96.44 116 ALA A O 1
ATOM 924 N N . THR A 1 117 ? -4.989 5.242 5.370 1.00 95.81 117 THR A N 1
ATOM 925 C CA . THR A 1 117 ? -5.435 6.493 5.994 1.00 95.81 117 THR A CA 1
ATOM 926 C C . THR A 1 117 ? -6.302 7.310 5.033 1.00 95.81 117 THR A C 1
ATOM 928 O O . THR A 1 117 ? -7.373 7.770 5.420 1.00 95.81 117 THR A O 1
ATOM 931 N N . TYR A 1 118 ? -5.914 7.396 3.759 1.00 97.00 118 TYR A N 1
ATOM 932 C CA . TYR A 1 118 ? -6.683 8.062 2.710 1.00 97.00 118 TYR A CA 1
ATOM 933 C C . TYR A 1 118 ? -8.094 7.485 2.572 1.00 97.00 118 TYR A C 1
ATOM 935 O O . TYR A 1 118 ? -9.037 8.240 2.369 1.00 97.00 118 TYR A O 1
ATOM 943 N N . TYR A 1 119 ? -8.279 6.166 2.703 1.00 96.00 119 TYR A N 1
ATOM 944 C CA . TYR A 1 119 ? -9.616 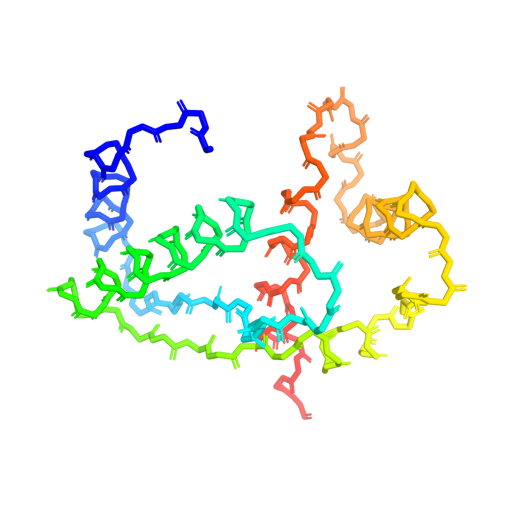5.565 2.652 1.00 96.00 119 TYR A CA 1
ATOM 945 C C . TYR A 1 119 ? -10.564 6.112 3.731 1.00 96.00 119 TYR A C 1
ATOM 947 O O . TYR A 1 119 ? -11.755 6.278 3.453 1.00 96.00 119 TYR A O 1
ATOM 955 N N . PHE A 1 120 ? -10.042 6.393 4.928 1.00 93.19 120 PHE A N 1
ATOM 956 C CA . PHE A 1 120 ? -10.808 6.983 6.024 1.00 93.19 120 PHE A CA 1
ATOM 957 C C . PHE A 1 120 ? -10.973 8.495 5.856 1.00 93.19 120 PHE A C 1
ATOM 959 O O . PHE A 1 120 ? -12.084 8.989 5.986 1.00 93.19 120 PHE A O 1
ATOM 966 N N . GLU A 1 121 ? -9.898 9.212 5.518 1.00 94.00 121 GLU A N 1
ATOM 967 C CA . GLU A 1 121 ? -9.881 10.683 5.451 1.00 94.00 121 GLU A CA 1
ATOM 968 C C . GLU A 1 121 ? -10.558 11.257 4.198 1.00 94.00 121 GLU A C 1
ATOM 970 O O . GLU A 1 121 ? -10.954 12.415 4.194 1.00 94.00 121 GLU A O 1
ATOM 975 N N . ARG A 1 122 ? -10.707 10.478 3.118 1.00 90.00 122 ARG A N 1
ATOM 976 C CA . ARG A 1 122 ? -11.408 10.931 1.901 1.00 90.00 122 ARG A CA 1
ATOM 977 C C . ARG A 1 122 ? -12.930 10.906 2.023 1.00 90.00 122 ARG A C 1
ATOM 979 O O . ARG A 1 122 ? -13.605 11.279 1.068 1.00 90.00 122 ARG A O 1
ATOM 986 N N . LYS A 1 123 ? -13.461 10.323 3.100 1.00 61.31 123 LYS A N 1
ATOM 987 C CA . LYS A 1 123 ? -14.899 10.271 3.359 1.00 61.31 123 LYS A CA 1
ATOM 988 C C . LYS A 1 123 ? -15.300 11.536 4.111 1.00 61.31 123 LYS A C 1
ATOM 990 O O . LYS A 1 123 ? -15.550 11.460 5.303 1.00 61.31 123 LYS A O 1
ATOM 995 N N . ASP A 1 124 ? -15.339 12.634 3.368 1.00 47.84 124 ASP A N 1
ATOM 996 C CA . ASP A 1 124 ? -16.072 13.873 3.640 1.00 47.84 124 ASP A CA 1
ATOM 997 C C . ASP A 1 124 ? -16.510 14.463 2.290 1.00 47.84 124 ASP A C 1
ATOM 999 O O . ASP A 1 124 ? -15.636 14.626 1.401 1.00 47.84 124 ASP A O 1
#

Nearest PDB structures (foldseek):
  6jrg-assembly1_B  TM=8.619E-01  e=4.559E-05  Zea mays
  6kvo-assembly1_A  TM=8.185E-01  e=1.957E-05  Nicotiana tabacum
  6jrf-assembly1_A  TM=8.603E-01  e=5.805E-05  Zea mays
  6is8-assembly1_B  TM=8.618E-01  e=1.353E-04  Zea mays
  6lct-assembly1_B  TM=8.307E-01  e=1.621E-04  Nicotiana tabacum

Radius of gyration: 15.47 Å; Cα contacts (8 Å, |Δi|>4): 88; chains: 1; bounding box: 30×36×38 Å

Secondary structure (DSSP, 8-state):
--S-HHHHHHHHHHHHHH-SS-EEEEE-----TT--HHHHHHHHHHHHHHHHHHHHTTPEEEEE-HHHHHHHTT--GGGS-HHHHHHHHHHHHHHH-GGGGSS---HHHHHHHHHHHHHHHT--

Solvent-accessible surface area (backbone atoms only — not comparable to full-atom values): 7497 Å² total; per-residue (Å²): 122,99,64,53,75,66,58,54,52,49,51,52,52,48,49,60,74,75,41,81,91,60,68,47,67,43,74,55,76,75,92,62,88,95,59,58,68,70,60,53,49,56,49,50,52,54,54,50,49,55,52,51,51,38,55,75,70,68,44,49,73,42,78,40,45,69,66,58,53,34,56,74,72,71,51,69,49,90,80,48,54,73,68,55,37,44,46,54,39,40,53,58,46,32,74,78,40,59,74,59,68,82,50,93,72,63,62,68,56,35,50,51,51,50,50,51,48,38,66,61,70,64,73,118

Mean predicte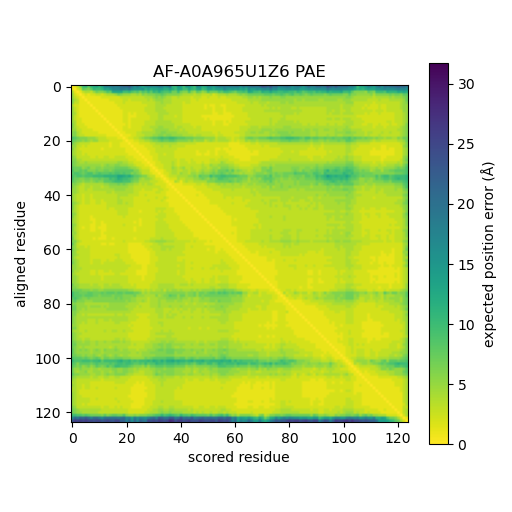d aligned error: 3.74 Å